Protein AF-A0A4R4TZR8-F1 (afdb_monomer)

pLDDT: mean 90.35, std 7.47, range [57.88, 97.5]

Foldseek 3Di:
DPPLVVVLVVVCVVCLVVQLVVLCVLPVDSVRSNVLSVQLSVVCSVCSVVDPDPVCSVVSSSVSSVVSSVD

Sequence (71 aa):
MGDRDAAFAEYFTARSEAMRGTAYLLCGDWHRAEDLVQTAFTKLYLAWHRISRHEVLDGYVRQILVRAFLD

Solvent-accessible surface area (backbone atoms only — not comparable to full-atom values): 4049 Å² total; per-residue (Å²): 129,54,76,66,54,52,54,47,50,52,51,45,72,76,39,49,67,64,47,29,55,54,33,23,76,74,66,78,33,70,69,60,6,49,52,41,40,53,54,24,53,52,56,44,60,74,46,46,87,78,57,90,54,76,87,52,45,64,63,49,43,52,50,39,36,54,51,63,68,73,102

Nearest PDB structures (foldseek):
  5wur-assembly1_A  TM=8.509E-01  e=4.888E-02  Bacillus subtilis subsp. subtilis str. 168
  6kop-assembly1_F  TM=9.033E-01  e=1.258E-01  Mycobacterium tuberculosis H37Rv
  6koq-assembly1_F  TM=8.908E-01  e=1.330E-01  Mycobacterium tuberculosis H37Rv
  5wuq-assembly1_A  TM=8.285E-01  e=1.190E-01  Bacillus subtilis subsp. subtilis str. 168
  8z6g-assembly1_B  TM=8.024E-01  e=1.190E-01  Pseudomonas aeruginosa

Radius of gyration: 11.87 Å; Cα contacts (8 Å, |Δi|>4): 48; chains: 1; bounding box: 30×18×26 Å

Mean predicted aligned error: 3.52 Å

Secondary structure (DSSP, 8-state):
--HHHHHHHHHHHHHHHHHHHHHHHHHS-HHHHHHHHHHHHHHHHHHGGG---GGGHHHHHHHHHHHHHH-

Structure (mmCIF, N/CA/C/O backbone):
data_AF-A0A4R4TZR8-F1
#
_entry.id   AF-A0A4R4TZR8-F1
#
loop_
_atom_site.group_PDB
_atom_site.id
_atom_site.type_symbol
_atom_site.label_atom_id
_atom_site.label_alt_id
_atom_site.label_comp_id
_atom_site.label_asym_id
_atom_site.label_entity_id
_atom_site.label_seq_id
_atom_site.pdbx_PDB_ins_code
_atom_site.Cartn_x
_atom_site.Cartn_y
_atom_site.Cartn_z
_atom_site.occupancy
_atom_site.B_iso_or_equiv
_atom_site.auth_seq_id
_atom_site.auth_comp_id
_atom_site.auth_asym_id
_atom_site.auth_atom_id
_atom_site.pdbx_PDB_model_num
ATOM 1 N N . MET A 1 1 ? 20.158 7.788 -10.164 1.00 57.88 1 MET A N 1
ATOM 2 C CA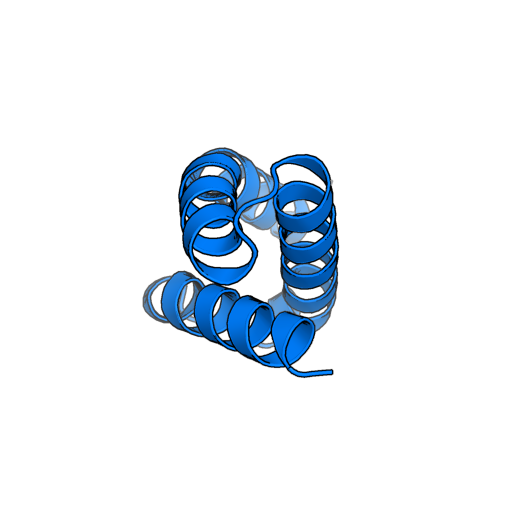 . MET A 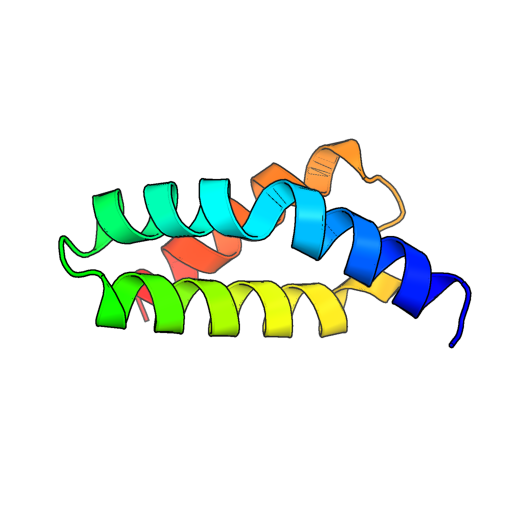1 1 ? 18.898 7.024 -10.103 1.00 57.88 1 MET A CA 1
ATOM 3 C C . MET A 1 1 ? 19.077 5.831 -11.021 1.00 57.88 1 MET A C 1
ATOM 5 O O . MET A 1 1 ? 19.306 6.060 -12.203 1.00 57.88 1 MET A O 1
ATOM 9 N N . GLY A 1 2 ? 19.132 4.602 -10.504 1.00 81.81 2 GLY A N 1
ATOM 10 C CA . GLY A 1 2 ? 19.200 3.433 -11.382 1.00 81.81 2 GLY A CA 1
ATOM 11 C C . GLY A 1 2 ? 17.882 3.262 -12.139 1.00 81.81 2 GLY A C 1
ATOM 12 O O . GLY A 1 2 ? 16.844 3.722 -11.670 1.00 81.81 2 GLY A O 1
ATOM 13 N N . ASP A 1 3 ? 17.908 2.567 -13.277 1.00 84.19 3 ASP A N 1
ATOM 14 C CA . ASP A 1 3 ? 16.703 2.197 -14.046 1.00 84.19 3 ASP A CA 1
ATOM 15 C C . ASP A 1 3 ? 15.637 1.530 -13.148 1.00 84.19 3 ASP A C 1
ATOM 17 O O . ASP A 1 3 ? 14.445 1.823 -13.203 1.00 84.19 3 ASP A O 1
ATOM 21 N N . ARG A 1 4 ? 16.117 0.747 -12.174 1.00 84.06 4 ARG A N 1
ATOM 22 C CA . ARG A 1 4 ? 15.334 0.150 -11.089 1.00 84.06 4 ARG A CA 1
ATOM 23 C C . ARG A 1 4 ? 14.568 1.169 -10.240 1.00 84.06 4 ARG A C 1
ATOM 25 O O . ARG A 1 4 ? 13.391 0.959 -9.964 1.00 84.06 4 ARG A O 1
ATOM 32 N N . ASP A 1 5 ? 15.255 2.205 -9.764 1.00 89.00 5 ASP A N 1
ATOM 33 C CA . ASP A 1 5 ? 14.683 3.211 -8.865 1.00 89.00 5 ASP A CA 1
ATOM 34 C C . ASP A 1 5 ? 13.631 4.042 -9.592 1.00 89.00 5 ASP A C 1
ATOM 36 O O . ASP A 1 5 ? 12.599 4.368 -9.014 1.00 89.00 5 ASP A O 1
ATOM 40 N N . ALA A 1 6 ? 13.872 4.334 -10.874 1.00 90.94 6 ALA A N 1
ATOM 41 C CA . ALA A 1 6 ? 12.913 5.018 -11.730 1.00 90.94 6 ALA A CA 1
ATOM 42 C C . ALA A 1 6 ? 11.647 4.171 -11.942 1.00 90.94 6 ALA A C 1
ATOM 44 O O . ALA A 1 6 ? 10.545 4.661 -11.708 1.00 90.94 6 ALA A O 1
ATOM 45 N N . ALA A 1 7 ? 11.798 2.886 -12.285 1.00 89.19 7 ALA A N 1
ATOM 46 C CA . ALA A 1 7 ? 10.668 1.974 -12.460 1.00 89.19 7 ALA A CA 1
ATOM 47 C C . ALA A 1 7 ? 9.862 1.780 -11.162 1.00 89.19 7 ALA A C 1
ATOM 49 O O . ALA A 1 7 ? 8.631 1.770 -11.178 1.00 89.19 7 ALA A O 1
ATOM 50 N N . PHE A 1 8 ? 10.545 1.671 -10.017 1.00 90.62 8 PHE A N 1
ATOM 51 C CA . PHE A 1 8 ? 9.869 1.608 -8.724 1.00 90.62 8 PHE A CA 1
ATOM 52 C C . PHE A 1 8 ? 9.135 2.914 -8.401 1.00 90.62 8 PHE A C 1
ATOM 54 O O . PHE A 1 8 ? 7.994 2.865 -7.952 1.00 90.62 8 PHE A O 1
ATOM 61 N N . ALA A 1 9 ? 9.757 4.074 -8.629 1.00 92.31 9 ALA A N 1
ATOM 62 C CA . ALA A 1 9 ? 9.142 5.373 -8.362 1.00 92.31 9 ALA A CA 1
ATOM 63 C C . ALA A 1 9 ? 7.902 5.620 -9.235 1.00 92.31 9 ALA A C 1
ATOM 65 O O . ALA A 1 9 ? 6.903 6.153 -8.744 1.00 92.31 9 ALA A O 1
ATOM 66 N N . GLU A 1 10 ? 7.934 5.188 -10.498 1.00 92.31 10 GLU A N 1
ATOM 67 C CA . GLU A 1 10 ? 6.775 5.219 -11.393 1.00 92.31 10 GLU A CA 1
ATOM 68 C C . GLU A 1 10 ? 5.643 4.337 -10.849 1.00 92.31 10 GLU A C 1
ATOM 70 O O . GLU A 1 10 ? 4.513 4.802 -10.680 1.00 92.31 10 GLU A O 1
ATOM 75 N N . TYR A 1 11 ? 5.956 3.091 -10.477 1.00 91.69 11 TYR A N 1
ATOM 76 C CA . TYR A 1 11 ? 4.979 2.172 -9.892 1.00 91.69 11 TYR A CA 1
ATOM 77 C C . TYR A 1 11 ? 4.397 2.697 -8.572 1.00 91.69 11 TYR A C 1
ATOM 79 O O . TYR A 1 11 ? 3.182 2.655 -8.364 1.00 91.69 11 TYR A O 1
ATOM 87 N N .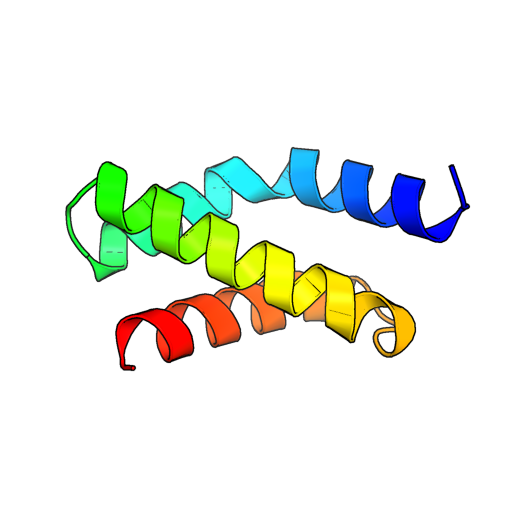 PHE A 1 12 ? 5.248 3.220 -7.686 1.00 92.69 12 PHE A N 1
ATOM 88 C CA . PHE A 1 12 ? 4.847 3.800 -6.408 1.00 92.69 12 PHE A CA 1
ATOM 89 C C . PHE A 1 12 ? 3.876 4.961 -6.621 1.00 92.69 12 PHE A C 1
ATOM 91 O O . PHE A 1 12 ? 2.776 4.951 -6.070 1.00 92.69 12 PHE A O 1
ATOM 98 N N . THR A 1 13 ? 4.242 5.919 -7.473 1.00 93.88 13 THR A N 1
ATOM 99 C CA . THR A 1 13 ? 3.398 7.080 -7.795 1.00 93.88 13 THR A CA 1
ATOM 100 C C . THR A 1 13 ? 2.048 6.648 -8.363 1.00 93.88 13 THR A C 1
ATOM 102 O O . THR A 1 13 ? 1.014 7.185 -7.976 1.00 93.88 13 THR A O 1
ATOM 105 N N . ALA A 1 14 ? 2.035 5.632 -9.229 1.00 93.38 14 ALA A N 1
ATOM 106 C CA . ALA A 1 14 ? 0.817 5.148 -9.867 1.00 93.38 14 ALA A CA 1
ATOM 107 C C . ALA A 1 14 ? -0.111 4.342 -8.937 1.00 93.38 14 ALA A C 1
ATOM 109 O O . ALA A 1 14 ? -1.300 4.214 -9.236 1.00 93.38 14 ALA A O 1
ATOM 110 N N . ARG A 1 15 ? 0.403 3.738 -7.853 1.00 93.00 15 ARG A N 1
ATOM 111 C CA . ARG A 1 15 ? -0.349 2.750 -7.048 1.00 93.00 15 ARG A CA 1
ATOM 112 C C . ARG A 1 15 ? -0.487 3.077 -5.565 1.00 93.00 15 ARG A C 1
ATOM 114 O O . ARG A 1 15 ? -1.340 2.475 -4.914 1.00 93.00 15 ARG A O 1
ATOM 121 N N . SER A 1 16 ? 0.286 4.020 -5.029 1.00 92.50 16 SER A N 1
ATOM 122 C CA . SER A 1 16 ? 0.305 4.336 -3.593 1.00 92.50 16 SER A CA 1
ATOM 123 C C . SER A 1 16 ? -1.076 4.728 -3.048 1.00 92.50 16 SER A C 1
ATOM 125 O O . SER A 1 16 ? -1.529 4.163 -2.053 1.00 92.50 16 SER A O 1
ATOM 127 N N . GLU A 1 17 ? -1.813 5.597 -3.747 1.00 94.81 17 GLU A N 1
ATOM 128 C CA . GLU A 1 17 ? -3.143 6.041 -3.302 1.00 94.81 17 GLU A CA 1
ATOM 129 C C . GLU A 1 17 ? -4.174 4.899 -3.276 1.00 94.81 17 GLU A C 1
ATOM 131 O O . GLU A 1 17 ? -4.890 4.724 -2.287 1.00 94.81 17 GLU A O 1
ATOM 136 N N . ALA A 1 18 ? -4.200 4.061 -4.317 1.00 94.56 18 ALA A N 1
ATOM 137 C CA . ALA A 1 18 ? -5.091 2.902 -4.385 1.00 94.56 18 ALA A CA 1
ATOM 138 C C . ALA A 1 18 ? -4.793 1.879 -3.272 1.00 94.56 18 ALA A C 1
ATOM 140 O O . ALA A 1 18 ? -5.704 1.296 -2.673 1.00 94.56 18 ALA A O 1
ATOM 141 N N . MET A 1 19 ? -3.511 1.681 -2.955 1.00 95.12 19 MET A N 1
ATOM 142 C CA . MET A 1 19 ? -3.087 0.808 -1.860 1.00 95.12 19 MET A CA 1
ATOM 143 C C . MET A 1 19 ? -3.424 1.404 -0.491 1.00 95.12 19 MET A C 1
ATOM 145 O O . MET A 1 19 ? -3.823 0.655 0.398 1.00 95.12 19 MET A O 1
ATOM 149 N N . ARG A 1 20 ? -3.376 2.734 -0.331 1.00 96.56 20 ARG A N 1
ATOM 150 C CA . ARG A 1 20 ? -3.826 3.417 0.895 1.00 96.56 20 ARG A CA 1
ATOM 151 C C . ARG A 1 20 ? -5.323 3.273 1.113 1.00 96.56 20 ARG A C 1
ATOM 153 O O . ARG A 1 20 ? -5.737 2.976 2.228 1.00 96.56 20 ARG A O 1
ATOM 160 N N . GLY A 1 21 ? -6.125 3.389 0.055 1.00 96.88 21 GLY A N 1
ATOM 161 C CA . GLY A 1 21 ? -7.556 3.079 0.118 1.00 96.88 21 GLY A CA 1
ATOM 162 C C . GLY A 1 21 ? -7.816 1.628 0.537 1.00 96.88 21 GLY A C 1
ATOM 163 O O . GLY A 1 21 ? -8.651 1.370 1.398 1.00 96.88 21 GLY A O 1
ATOM 164 N N . THR A 1 22 ? -7.044 0.679 0.000 1.00 95.75 22 THR A N 1
ATOM 165 C CA . THR A 1 22 ? -7.144 -0.739 0.389 1.00 95.75 22 THR A CA 1
ATOM 166 C C . THR A 1 22 ? -6.768 -0.955 1.857 1.00 95.75 22 THR A C 1
ATOM 168 O O . THR A 1 22 ? -7.479 -1.651 2.574 1.00 95.75 22 THR A O 1
ATOM 171 N N . ALA A 1 23 ? -5.680 -0.341 2.324 1.00 96.31 23 ALA A N 1
ATOM 172 C CA . ALA A 1 23 ? -5.246 -0.434 3.714 1.00 96.3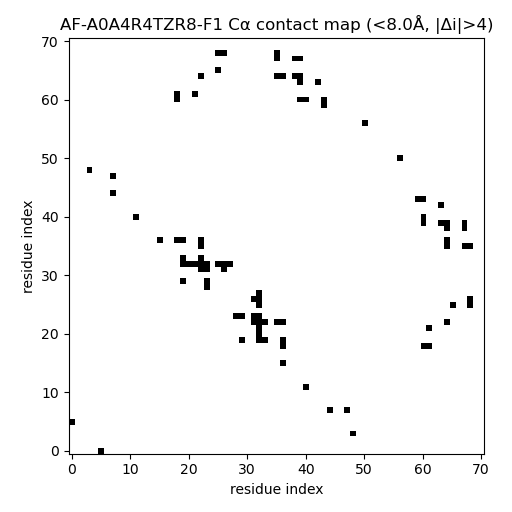1 23 ALA A CA 1
ATOM 173 C C . ALA A 1 23 ? -6.274 0.178 4.679 1.00 96.31 23 ALA A C 1
ATOM 175 O O . ALA A 1 23 ? -6.552 -0.408 5.722 1.00 96.31 23 ALA A O 1
ATOM 176 N N . TYR A 1 24 ? -6.912 1.289 4.297 1.00 97.50 24 TYR A N 1
ATOM 177 C CA . TYR A 1 24 ? -8.000 1.889 5.069 1.00 97.50 24 TYR A CA 1
ATOM 178 C C . TYR A 1 24 ? -9.183 0.931 5.247 1.00 97.50 24 TYR A C 1
ATOM 180 O O . TYR A 1 24 ? -9.730 0.835 6.341 1.00 97.50 24 TYR A O 1
ATOM 188 N N . LEU A 1 25 ? -9.543 0.161 4.215 1.00 96.44 25 LEU A N 1
ATOM 189 C CA . LEU A 1 25 ? -10.600 -0.851 4.331 1.00 96.44 25 LEU A CA 1
ATOM 190 C C . LEU A 1 25 ? -10.246 -1.989 5.303 1.00 96.44 25 LEU A C 1
ATOM 192 O O . LEU A 1 25 ? -11.154 -2.644 5.808 1.00 96.44 25 LEU A O 1
ATOM 196 N N . LEU A 1 26 ? -8.958 -2.226 5.575 1.00 94.44 26 LEU A N 1
ATOM 197 C CA . LEU A 1 26 ? -8.512 -3.232 6.544 1.00 94.44 26 LEU A CA 1
ATOM 198 C C . LEU A 1 26 ? -8.535 -2.699 7.982 1.00 94.44 26 LEU A C 1
ATOM 200 O O . LEU A 1 26 ? -8.977 -3.404 8.884 1.00 94.44 26 LEU A O 1
ATOM 204 N N . CYS A 1 27 ? -8.057 -1.471 8.208 1.00 95.50 27 CYS A N 1
ATOM 205 C CA . CYS A 1 27 ? -7.827 -0.948 9.559 1.00 95.50 27 CYS A CA 1
ATOM 206 C C . CYS A 1 27 ? -8.833 0.117 10.032 1.00 95.50 27 CYS A C 1
ATOM 208 O O . CYS A 1 27 ? -8.873 0.410 11.226 1.00 95.50 27 CYS A O 1
ATOM 210 N N . GLY A 1 28 ? -9.619 0.711 9.127 1.00 96.25 28 GLY A N 1
ATOM 211 C CA . GLY A 1 28 ? -10.597 1.769 9.415 1.00 96.25 28 GLY A CA 1
ATOM 212 C C . GLY A 1 28 ? -10.002 3.124 9.824 1.00 96.25 28 GLY A C 1
ATOM 213 O O . GLY A 1 28 ? -10.748 4.026 10.200 1.00 96.25 28 GLY A O 1
ATOM 214 N N . ASP A 1 29 ? -8.677 3.285 9.759 1.00 96.88 29 ASP A N 1
ATOM 215 C CA . ASP A 1 29 ? -7.945 4.454 10.251 1.00 96.88 29 ASP A CA 1
ATOM 216 C C . ASP A 1 29 ? -6.901 4.915 9.221 1.00 96.88 29 ASP A C 1
ATOM 218 O O . ASP A 1 29 ? -6.085 4.126 8.750 1.00 96.88 29 ASP A O 1
ATOM 222 N N . TRP A 1 30 ? -6.913 6.201 8.860 1.00 95.12 30 TRP A N 1
ATOM 223 C CA . TRP A 1 30 ? -6.024 6.733 7.821 1.00 95.12 30 TRP A CA 1
ATOM 224 C C . TRP A 1 30 ? -4.545 6.762 8.214 1.00 95.12 30 TRP A C 1
ATOM 226 O O . TRP A 1 30 ? -3.703 6.523 7.351 1.00 95.12 30 TRP A O 1
ATOM 236 N N . HIS A 1 31 ? -4.219 7.005 9.486 1.00 95.75 31 HIS A N 1
ATOM 237 C CA . HIS A 1 31 ? -2.830 6.972 9.948 1.00 95.75 31 HIS A CA 1
ATOM 238 C C . HIS A 1 31 ? -2.292 5.542 9.913 1.00 95.75 31 HIS A C 1
ATOM 240 O O . HIS A 1 31 ? -1.199 5.303 9.405 1.00 95.75 31 HIS A O 1
ATOM 246 N N . ARG A 1 32 ? -3.084 4.565 10.372 1.00 94.94 32 ARG A N 1
ATOM 247 C CA . ARG A 1 32 ? -2.705 3.146 10.275 1.00 94.94 32 ARG A CA 1
ATOM 248 C C . ARG A 1 32 ? -2.624 2.668 8.830 1.00 94.94 32 ARG A C 1
ATOM 250 O O . ARG A 1 32 ? -1.762 1.863 8.499 1.00 94.94 32 ARG A O 1
ATOM 257 N N . ALA A 1 33 ? -3.514 3.145 7.963 1.00 96.88 33 ALA A N 1
ATOM 258 C CA . ALA A 1 33 ? -3.481 2.816 6.543 1.00 96.88 33 ALA A CA 1
ATOM 259 C C . ALA A 1 33 ? -2.189 3.308 5.878 1.00 96.88 33 ALA A C 1
ATOM 261 O O . ALA A 1 33 ? -1.597 2.588 5.076 1.00 96.88 33 ALA A O 1
ATOM 262 N N . GLU A 1 34 ? -1.744 4.519 6.217 1.00 96.06 34 GLU A N 1
ATOM 263 C CA . GLU A 1 34 ? -0.490 5.076 5.714 1.00 96.06 34 GLU A CA 1
ATOM 264 C C . GLU A 1 34 ? 0.726 4.267 6.182 1.00 96.06 34 GLU A C 1
ATOM 266 O O . GLU A 1 34 ? 1.565 3.911 5.354 1.00 96.06 34 GLU A O 1
ATOM 271 N N . ASP A 1 35 ? 0.777 3.893 7.462 1.00 95.56 35 ASP A N 1
ATOM 272 C CA . ASP A 1 35 ? 1.857 3.073 8.024 1.00 95.56 35 ASP A CA 1
ATOM 273 C C . ASP A 1 35 ? 1.942 1.680 7.362 1.00 95.56 35 ASP A C 1
ATOM 275 O O . ASP A 1 35 ? 3.012 1.234 6.929 1.00 95.56 35 ASP A O 1
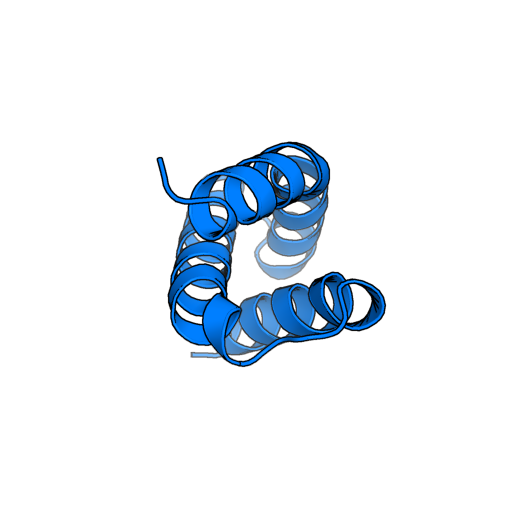ATOM 279 N N . LEU A 1 36 ? 0.790 1.029 7.157 1.00 95.44 36 LEU A N 1
ATOM 280 C CA . LEU A 1 36 ? 0.700 -0.251 6.446 1.00 95.44 36 LEU A CA 1
ATOM 281 C C . LEU A 1 36 ? 1.206 -0.143 5.005 1.00 95.44 36 LEU A C 1
ATOM 283 O O . LEU A 1 36 ? 1.951 -1.009 4.536 1.00 95.44 36 LEU A O 1
ATOM 287 N N . VAL A 1 37 ? 0.824 0.921 4.296 1.00 95.81 37 VAL A N 1
ATOM 288 C CA . VAL A 1 37 ? 1.283 1.181 2.927 1.00 95.81 37 VAL A CA 1
ATOM 289 C C . VAL A 1 37 ? 2.782 1.434 2.885 1.00 95.81 37 VAL A C 1
ATOM 291 O O . VAL A 1 37 ? 3.467 0.832 2.057 1.00 95.81 37 VAL A O 1
ATOM 294 N N . GLN A 1 38 ? 3.316 2.261 3.783 1.00 94.69 38 GLN A N 1
ATOM 295 C CA . GLN A 1 38 ? 4.754 2.512 3.862 1.00 94.69 38 GLN A CA 1
ATOM 296 C C . GLN A 1 38 ? 5.531 1.215 4.111 1.00 94.69 38 GLN A C 1
ATOM 298 O O . GLN A 1 38 ? 6.493 0.917 3.395 1.00 94.69 38 GLN A O 1
ATOM 303 N N . THR A 1 39 ? 5.070 0.390 5.052 1.00 95.19 39 THR A N 1
ATOM 304 C CA . THR A 1 39 ? 5.658 -0.926 5.327 1.00 95.19 39 THR A CA 1
ATOM 305 C C . THR A 1 39 ? 5.605 -1.833 4.096 1.00 95.19 39 THR A C 1
ATOM 307 O O . THR A 1 39 ? 6.596 -2.489 3.752 1.00 95.19 39 THR A O 1
ATOM 310 N N . ALA A 1 40 ? 4.473 -1.858 3.388 1.00 94.69 40 ALA A N 1
ATOM 311 C CA . ALA A 1 40 ? 4.294 -2.701 2.214 1.00 94.69 40 ALA A CA 1
ATOM 312 C C . ALA A 1 40 ? 5.193 -2.296 1.041 1.00 94.69 40 ALA A C 1
ATOM 314 O O . ALA A 1 40 ? 5.863 -3.156 0.464 1.00 94.69 40 ALA A O 1
ATOM 315 N N . PHE A 1 41 ? 5.267 -1.004 0.718 1.00 94.38 41 PHE A N 1
ATOM 316 C CA . PHE A 1 41 ? 6.133 -0.509 -0.354 1.00 94.38 41 PHE A CA 1
ATOM 317 C C . PHE A 1 41 ? 7.620 -0.607 -0.00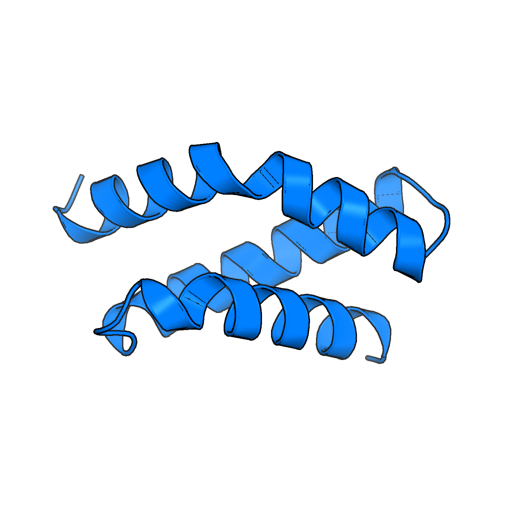6 1.00 94.38 41 PHE A C 1
ATOM 319 O O . PHE A 1 41 ? 8.425 -0.886 -0.893 1.00 94.38 41 PHE A O 1
ATOM 326 N N . THR A 1 42 ? 7.992 -0.489 1.271 1.00 94.00 42 THR A N 1
ATOM 327 C CA . THR A 1 42 ? 9.371 -0.741 1.723 1.00 94.00 42 THR A CA 1
ATOM 328 C C . THR A 1 42 ? 9.765 -2.198 1.478 1.00 94.00 42 THR A C 1
ATOM 330 O O . THR A 1 42 ? 10.789 -2.483 0.855 1.00 94.00 42 THR A O 1
ATOM 333 N N . LYS A 1 43 ? 8.913 -3.148 1.892 1.00 92.25 43 LYS A N 1
ATOM 334 C CA . LYS A 1 43 ? 9.120 -4.584 1.635 1.00 92.25 43 LYS A CA 1
ATOM 335 C C . LYS A 1 43 ? 9.129 -4.895 0.133 1.00 92.25 43 LYS A C 1
ATOM 337 O O . LYS A 1 43 ? 9.928 -5.720 -0.316 1.00 92.25 43 LYS A O 1
ATOM 342 N N . LEU A 1 44 ? 8.284 -4.219 -0.650 1.00 92.25 44 LEU A N 1
ATOM 343 C CA . LEU A 1 44 ? 8.269 -4.339 -2.106 1.00 92.25 44 LEU A CA 1
ATOM 344 C C . LEU A 1 44 ? 9.592 -3.884 -2.720 1.00 92.25 44 LEU A C 1
ATOM 346 O O . LEU A 1 44 ? 10.150 -4.621 -3.526 1.00 92.25 44 LEU A O 1
ATOM 350 N N . TYR A 1 45 ? 10.101 -2.713 -2.336 1.00 91.31 45 TYR A N 1
ATOM 351 C CA . TYR A 1 45 ?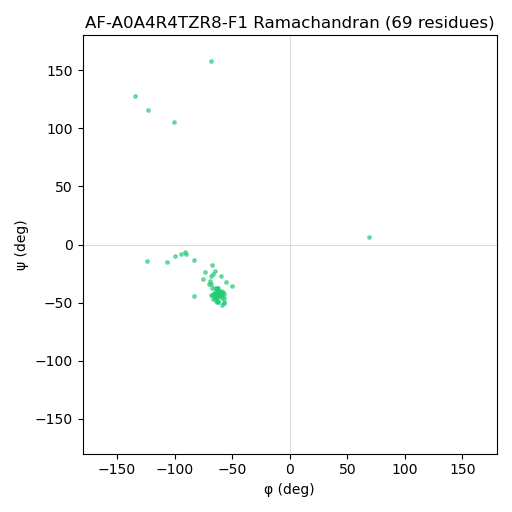 11.347 -2.162 -2.869 1.00 91.31 45 TYR A CA 1
ATOM 352 C C . TYR A 1 45 ? 12.527 -3.122 -2.656 1.00 91.31 45 TYR A C 1
ATOM 354 O O . TYR A 1 45 ? 13.288 -3.399 -3.584 1.00 91.31 45 TYR A O 1
ATOM 362 N N . LEU A 1 46 ? 12.622 -3.736 -1.471 1.00 90.38 46 LEU A N 1
ATOM 363 C CA . LEU A 1 46 ? 13.645 -4.746 -1.175 1.00 90.38 46 LEU A CA 1
ATOM 364 C C . LEU A 1 46 ? 13.513 -5.994 -2.064 1.00 90.38 46 LEU A C 1
ATOM 366 O O . LEU 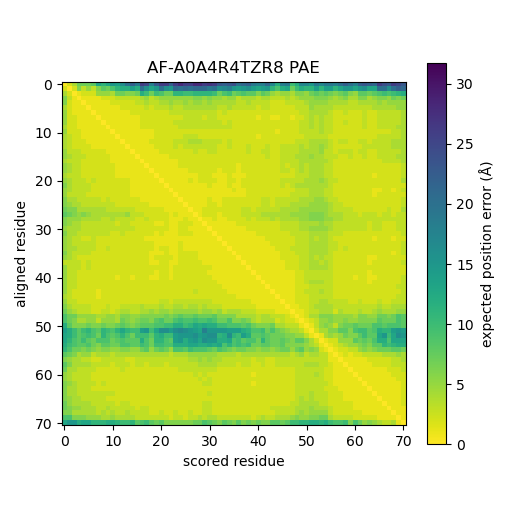A 1 46 ? 14.516 -6.560 -2.508 1.00 90.38 46 LEU A O 1
ATOM 370 N N . ALA A 1 47 ? 12.283 -6.418 -2.359 1.00 89.00 47 ALA A N 1
ATOM 371 C CA . ALA A 1 47 ? 11.997 -7.565 -3.219 1.00 89.00 47 ALA A CA 1
ATOM 372 C C . ALA A 1 47 ? 12.021 -7.234 -4.723 1.00 89.00 47 ALA A C 1
ATOM 374 O O . ALA A 1 47 ? 12.085 -8.152 -5.539 1.00 89.00 47 ALA A O 1
ATOM 375 N N . TRP A 1 48 ? 12.017 -5.951 -5.096 1.00 87.88 48 TRP A N 1
ATOM 376 C CA . TRP A 1 48 ? 11.852 -5.461 -6.468 1.00 87.88 48 TRP A CA 1
ATOM 377 C C . TRP A 1 48 ? 12.869 -6.063 -7.442 1.00 87.88 48 TRP A C 1
ATOM 379 O O . TRP A 1 48 ? 12.556 -6.346 -8.592 1.00 87.88 48 TRP A O 1
ATOM 389 N N . HIS A 1 49 ? 14.082 -6.362 -6.968 1.00 81.62 49 HIS A N 1
ATOM 390 C CA . HIS A 1 49 ? 15.114 -7.006 -7.782 1.00 81.62 49 HIS A CA 1
ATOM 391 C C . HIS A 1 49 ? 14.841 -8.446 -8.196 1.00 81.62 49 HIS A C 1
ATOM 393 O O . HIS A 1 49 ? 15.481 -8.930 -9.126 1.00 81.62 49 HIS A O 1
ATOM 399 N N . ARG A 1 50 ? 13.906 -9.119 -7.529 1.00 81.56 50 ARG A N 1
ATOM 400 C CA . ARG A 1 50 ? 13.529 -10.508 -7.808 1.00 81.56 50 ARG A CA 1
ATOM 401 C C . ARG A 1 50 ? 12.264 -10.606 -8.652 1.00 81.56 50 ARG A C 1
ATOM 403 O O . ARG A 1 50 ? 11.920 -11.697 -9.092 1.00 81.56 50 ARG A O 1
ATOM 410 N N . ILE A 1 51 ? 11.558 -9.494 -8.855 1.00 78.19 51 ILE A N 1
ATOM 411 C CA . ILE A 1 51 ? 10.259 -9.478 -9.522 1.00 78.19 51 ILE A CA 1
ATOM 412 C C . ILE A 1 51 ? 10.464 -9.023 -10.965 1.00 78.19 51 ILE A C 1
ATOM 414 O O . ILE A 1 51 ? 10.689 -7.851 -11.232 1.00 78.19 51 ILE A O 1
ATOM 418 N N . SER A 1 52 ? 10.384 -9.964 -11.906 1.00 68.75 52 SER A N 1
ATOM 419 C CA . SER A 1 52 ? 10.546 -9.678 -13.341 1.00 68.75 52 SER A CA 1
ATOM 420 C C . SER A 1 52 ? 9.233 -9.357 -14.063 1.00 68.75 52 SER A C 1
ATOM 422 O O . SER A 1 52 ? 9.262 -9.023 -15.241 1.00 68.75 52 SER A O 1
ATOM 424 N N . ARG A 1 53 ? 8.073 -9.495 -13.401 1.00 74.62 53 ARG A N 1
ATOM 425 C CA . ARG A 1 53 ? 6.751 -9.280 -14.013 1.00 74.62 53 ARG A CA 1
ATOM 426 C C . ARG A 1 53 ? 5.969 -8.225 -13.244 1.00 74.62 53 ARG A C 1
ATOM 428 O O . ARG A 1 53 ? 5.592 -8.451 -12.098 1.00 74.62 53 ARG A O 1
ATOM 435 N N . HIS A 1 54 ? 5.677 -7.101 -13.889 1.00 70.38 54 HIS A N 1
ATOM 436 C CA . HIS A 1 54 ? 4.888 -6.032 -13.274 1.00 70.38 54 HIS A CA 1
ATOM 437 C C . HIS A 1 54 ? 3.428 -6.442 -13.010 1.00 70.38 54 HIS A C 1
ATOM 439 O O . HIS A 1 54 ? 2.813 -5.964 -12.063 1.00 70.38 54 HIS A O 1
ATOM 445 N N . GLU A 1 55 ? 2.906 -7.400 -13.778 1.00 72.75 55 GLU A N 1
ATOM 446 C CA . GLU A 1 55 ? 1.537 -7.928 -13.671 1.00 72.75 55 GLU A CA 1
ATOM 447 C C . GLU A 1 55 ? 1.218 -8.542 -12.297 1.00 72.75 55 GLU A C 1
ATOM 449 O O . GLU A 1 55 ? 0.067 -8.542 -11.866 1.00 72.75 55 GLU A O 1
ATOM 454 N N . VAL A 1 56 ? 2.232 -9.046 -11.580 1.00 81.38 56 VAL A N 1
ATOM 455 C CA . VAL A 1 56 ? 2.049 -9.664 -10.255 1.00 81.38 56 VAL A CA 1
ATOM 456 C C . VAL A 1 56 ? 2.267 -8.690 -9.094 1.00 81.38 56 VAL A C 1
ATOM 458 O O . VAL A 1 56 ? 1.981 -9.045 -7.949 1.00 81.38 56 VAL A O 1
ATOM 461 N N . LEU A 1 57 ? 2.745 -7.466 -9.361 1.00 85.38 57 LEU A N 1
ATOM 462 C CA . LEU A 1 57 ? 3.128 -6.512 -8.315 1.00 85.38 57 LEU A CA 1
ATOM 463 C C . LEU A 1 57 ? 1.944 -6.119 -7.434 1.00 85.38 57 LEU A C 1
ATOM 465 O O . LEU A 1 57 ? 2.065 -6.163 -6.216 1.00 85.38 57 LEU A O 1
ATOM 469 N N . ASP A 1 58 ? 0.779 -5.828 -8.013 1.00 87.62 58 ASP A N 1
ATOM 470 C CA . ASP A 1 58 ? -0.388 -5.420 -7.219 1.00 87.62 58 ASP A CA 1
ATOM 471 C C . ASP A 1 58 ? -0.880 -6.525 -6.291 1.00 87.62 58 ASP A C 1
ATOM 473 O O . ASP A 1 58 ? -1.246 -6.271 -5.144 1.00 87.62 58 ASP A O 1
ATOM 477 N N . GLY A 1 59 ? -0.894 -7.765 -6.788 1.00 89.94 59 GLY A N 1
ATOM 478 C CA . GLY A 1 59 ? -1.235 -8.927 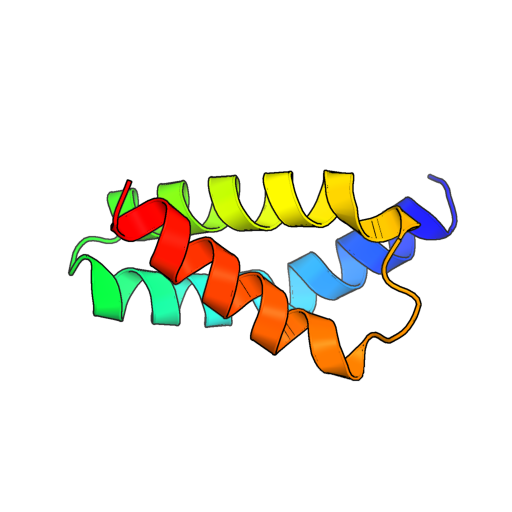-5.975 1.00 89.94 59 GLY A CA 1
ATOM 479 C C . GLY A 1 59 ? -0.244 -9.097 -4.828 1.00 89.94 59 GLY A C 1
ATOM 480 O O . GLY A 1 59 ? -0.646 -9.337 -3.690 1.00 89.94 59 GLY A O 1
ATOM 481 N N . TYR A 1 60 ? 1.042 -8.893 -5.111 1.00 89.56 60 TYR A N 1
ATOM 482 C CA . TYR A 1 60 ? 2.097 -8.987 -4.115 1.00 89.56 60 TYR A CA 1
ATOM 483 C C . TYR A 1 60 ? 2.013 -7.874 -3.060 1.00 89.56 60 TYR A C 1
ATOM 485 O O . TYR A 1 60 ? 2.088 -8.171 -1.871 1.00 89.56 60 TYR A O 1
ATOM 493 N N . VAL A 1 61 ? 1.768 -6.619 -3.453 1.00 91.69 61 VAL A N 1
ATOM 494 C CA . VAL A 1 61 ? 1.587 -5.498 -2.513 1.00 91.69 61 VAL A CA 1
ATOM 495 C C . VAL A 1 61 ? 0.362 -5.712 -1.633 1.00 91.69 61 VAL A C 1
ATOM 497 O O . VAL A 1 61 ? 0.469 -5.582 -0.415 1.00 91.69 61 VAL A O 1
ATOM 500 N N . ARG A 1 62 ? -0.776 -6.128 -2.205 1.00 92.38 62 ARG A N 1
ATOM 501 C CA . ARG A 1 62 ? -1.968 -6.479 -1.416 1.00 92.38 62 ARG A CA 1
ATOM 502 C C . ARG A 1 62 ? -1.693 -7.614 -0.432 1.00 92.38 62 ARG A C 1
ATOM 504 O O . ARG A 1 62 ? -2.125 -7.542 0.713 1.00 92.38 62 ARG A O 1
ATOM 511 N N . GLN A 1 63 ? -0.936 -8.633 -0.840 1.00 93.44 63 GLN A N 1
ATOM 512 C CA . GLN A 1 63 ? -0.526 -9.706 0.066 1.00 93.44 63 GLN A CA 1
ATOM 513 C C . GLN A 1 63 ? 0.344 -9.177 1.214 1.00 93.44 63 GLN A C 1
ATOM 515 O O . GLN A 1 63 ? 0.159 -9.596 2.355 1.00 93.44 63 GLN A O 1
ATOM 520 N N . ILE A 1 64 ? 1.287 -8.271 0.937 1.00 93.94 64 ILE A N 1
ATOM 521 C CA . ILE A 1 64 ? 2.114 -7.666 1.986 1.00 93.94 64 ILE A CA 1
ATOM 522 C C . ILE A 1 64 ? 1.256 -6.823 2.935 1.00 93.94 64 ILE A C 1
ATOM 524 O O . ILE A 1 64 ? 1.453 -6.938 4.138 1.00 93.94 64 ILE A O 1
ATOM 528 N N . LEU A 1 65 ? 0.297 -6.039 2.426 1.00 94.31 65 LEU A N 1
ATOM 529 C CA . LEU A 1 65 ? -0.634 -5.257 3.250 1.00 94.31 65 LEU A CA 1
ATOM 530 C C . LEU A 1 65 ? -1.416 -6.146 4.219 1.00 94.31 65 LEU A C 1
ATOM 532 O O . LEU A 1 65 ? -1.431 -5.878 5.415 1.00 94.31 65 LEU A O 1
ATOM 536 N N . VAL A 1 66 ? -2.009 -7.235 3.721 1.00 94.44 66 VAL A N 1
ATOM 537 C CA . VAL A 1 66 ? -2.755 -8.183 4.564 1.00 94.44 66 VAL A CA 1
ATOM 538 C C . VAL A 1 66 ? -1.838 -8.828 5.600 1.00 94.44 66 VAL A C 1
ATOM 540 O O . VAL A 1 66 ? -2.207 -8.924 6.762 1.00 94.44 66 VAL A O 1
ATOM 543 N N . ARG A 1 67 ? -0.624 -9.237 5.213 1.00 94.19 67 ARG A N 1
ATOM 544 C CA . ARG A 1 67 ? 0.344 -9.813 6.158 1.00 94.19 67 ARG A CA 1
ATOM 545 C C . ARG A 1 67 ? 0.793 -8.812 7.218 1.00 94.19 67 ARG A C 1
ATOM 547 O O . ARG A 1 67 ? 0.888 -9.198 8.365 1.00 94.19 67 ARG A O 1
ATOM 554 N N . ALA A 1 68 ? 1.065 -7.565 6.839 1.00 91.38 68 ALA A N 1
ATOM 555 C CA . ALA A 1 68 ? 1.477 -6.513 7.767 1.00 91.38 68 ALA A CA 1
ATOM 556 C C . ALA A 1 68 ? 0.347 -6.089 8.714 1.00 91.38 68 ALA A C 1
ATOM 558 O O . ALA A 1 68 ? 0.621 -5.639 9.814 1.00 91.38 68 ALA A O 1
ATOM 559 N N . PHE A 1 69 ? -0.910 -6.232 8.294 1.00 91.88 69 PHE A N 1
ATOM 560 C CA . PHE A 1 69 ? -2.070 -5.988 9.148 1.00 91.88 69 PHE A CA 1
ATOM 561 C C . PHE A 1 69 ? -2.314 -7.106 10.175 1.00 91.88 69 PHE A C 1
ATOM 563 O O . PHE A 1 69 ? -2.872 -6.845 11.234 1.00 91.88 69 PHE A O 1
ATOM 570 N N . LEU A 1 70 ? -1.943 -8.346 9.844 1.00 92.25 70 LEU A N 1
ATOM 571 C CA . LEU A 1 70 ? -2.130 -9.517 10.707 1.00 92.25 70 LEU A CA 1
ATOM 572 C C . LEU A 1 70 ? -0.948 -9.787 11.654 1.00 92.25 70 LEU A C 1
ATOM 574 O O . LEU A 1 70 ? -1.054 -10.705 12.466 1.00 92.25 70 LEU A O 1
ATOM 578 N N . ASP A 1 71 ? 0.159 -9.061 11.489 1.00 85.00 71 ASP A N 1
ATOM 579 C CA . ASP A 1 71 ? 1.380 -9.179 12.299 1.00 85.00 71 ASP A CA 1
ATOM 580 C C . ASP A 1 71 ? 1.235 -8.487 13.664 1.00 85.00 71 ASP A C 1
ATOM 582 O O . ASP A 1 71 ? 0.584 -7.417 13.726 1.00 85.00 71 ASP A O 1
#